Protein 1LWB (pdb70)

Foldseek 3Di:
DDPCLVVLLVLCQAQDPNNLVVVVVCLVVVVVVVVNVFDQDFPQCPVFDDDVVDQPLRSLRSSLCRNQVRCVVVVHRVVCVVRSLNSSLSSQLVSLVVDDDPSSVSSNVSSVRRSVVSVVVD

Structure (mmCIF, N/CA/C/O backbone):
data_1LWB
#
_entry.id   1LWB
#
_cell.length_a   29.340
_cell.length_b   57.495
_cell.length_c   31.807
_cell.angle_alpha   90.00
_cell.angle_beta   111.07
_cell.angle_gamma   90.00
#
_symmetry.space_group_name_H-M   'P 1 21 1'
#
loop_
_entity.id
_entity.type
_entity.pdbx_description
1 polymer 'putative secreted protein'
2 water water
#
loop_
_atom_site.group_PDB
_atom_site.id
_atom_site.type_symbol
_atom_site.label_atom_id
_atom_site.label_alt_id
_atom_site.label_comp_id
_atom_site.label_asym_id
_atom_site.label_entity_id
_atom_site.label_seq_id
_atom_site.pdbx_PDB_ins_code
_atom_site.Cartn_x
_atom_si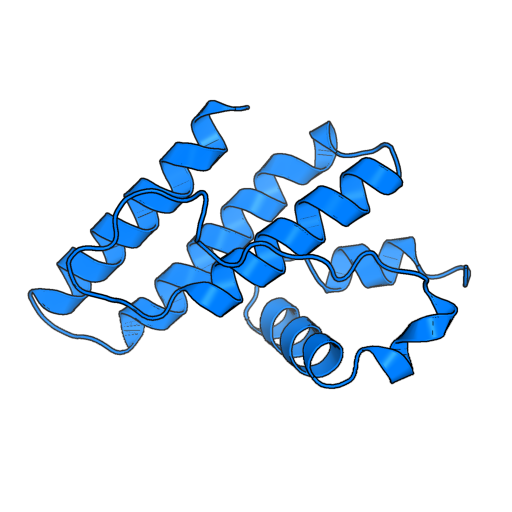te.Cartn_y
_atom_site.Cartn_z
_atom_site.occupancy
_atom_site.B_iso_or_equiv
_atom_site.auth_seq_id
_atom_site.auth_comp_id
_atom_site.auth_asym_id
_atom_site.auth_atom_id
_atom_site.pdbx_PDB_model_num
ATOM 1 N N . ALA A 1 1 ? -7.467 2.471 3.172 1.00 34.98 1 ALA A N 1
ATOM 2 C CA . ALA A 1 1 ? -7.842 3.504 4.090 1.00 25.90 1 ALA A CA 1
ATOM 3 C C . ALA A 1 1 ? -9.055 4.242 3.456 1.00 18.70 1 ALA A C 1
ATOM 4 O O . ALA A 1 1 ? -9.354 4.258 2.287 1.00 19.30 1 ALA A O 1
ATOM 13 N N . PRO A 1 2 ? -9.792 4.911 4.293 1.00 15.56 2 PRO A N 1
ATOM 14 C CA . PRO A 1 2 ? -10.869 5.759 3.817 1.00 13.38 2 PRO A CA 1
ATOM 15 C C . PRO A 1 2 ? -10.354 6.859 2.922 1.00 11.56 2 PRO A C 1
ATOM 16 O O . PRO A 1 2 ? -9.234 7.384 3.020 1.00 12.56 2 PRO A O 1
ATOM 27 N N . ALA A 1 3 ? -11.232 7.300 2.045 1.00 12.48 3 ALA A N 1
ATOM 28 C CA . ALA A 1 3 ? -10.905 8.296 1.071 1.00 13.30 3 ALA A CA 1
ATOM 29 C C . ALA A 1 3 ? -10.493 9.654 1.618 1.00 11.95 3 ALA A C 1
ATOM 30 O O . ALA A 1 3 ? -9.906 10.412 0.900 1.00 12.85 3 ALA A O 1
ATOM 37 N N . ASP A 1 4 ? -10.930 9.971 2.849 1.00 10.98 4 ASP A N 1
ATOM 38 C CA . ASP A 1 4 ? -10.617 11.252 3.420 1.00 10.56 4 ASP A CA 1
ATOM 39 C C . ASP A 1 4 ? -9.366 11.175 4.324 1.00 8.90 4 ASP A C 1
ATOM 40 O O . ASP A 1 4 ? -9.037 12.196 4.975 1.00 10.49 4 ASP A O 1
ATOM 49 N N . LYS A 1 5 ? -8.599 10.100 4.291 1.00 8.81 5 LYS A N 1
ATOM 50 C CA . LYS A 1 5 ? -7.381 10.011 5.097 1.00 8.11 5 LYS A CA 1
ATOM 51 C C . LYS A 1 5 ? -6.473 11.195 4.910 1.00 8.10 5 LYS A C 1
ATOM 52 O O . LYS A 1 5 ? -5.983 11.745 5.924 1.00 8.47 5 LYS A O 1
ATOM 71 N N . PRO A 1 6 ? -6.169 11.637 3.704 1.00 8.70 6 PRO A N 1
ATOM 72 C CA . PRO A 1 6 ? -5.252 12.774 3.600 1.00 9.24 6 PRO A CA 1
ATOM 73 C C . PRO A 1 6 ? -5.743 14.022 4.266 1.00 8.54 6 PRO A C 1
ATOM 74 O O . PRO A 1 6 ? -4.962 14.816 4.808 1.00 10.90 6 PRO A O 1
ATOM 85 N N . GLN A 1 7 ? -7.056 14.251 4.192 1.00 9.82 7 GLN A N 1
ATOM 86 C CA . GLN A 1 7 ? -7.658 15.407 4.805 1.00 9.11 7 GLN A CA 1
ATOM 87 C C . GLN A 1 7 ? -7.677 15.284 6.355 1.00 8.41 7 GLN A C 1
ATOM 88 O O . GLN A 1 7 ? -7.412 16.307 7.027 1.00 9.32 7 GLN A O 1
ATOM 104 N N . VAL A 1 8 ? -7.915 14.114 6.848 1.00 8.57 8 VAL A N 1
ATOM 105 C CA . VAL A 1 8 ? -7.862 13.906 8.310 1.00 7.99 8 VAL A CA 1
ATOM 106 C C . VAL A 1 8 ? -6.452 14.158 8.804 1.00 7.36 8 VAL A C 1
ATOM 107 O O . VAL A 1 8 ? -6.222 14.813 9.836 1.00 8.11 8 VAL A O 1
ATOM 120 N N . LEU A 1 9 ? -5.454 13.611 8.100 1.00 7.04 9 LEU A N 1
ATOM 121 C CA . LEU A 1 9 ? -4.052 13.804 8.538 1.00 6.50 9 LEU A CA 1
ATOM 122 C C . LEU A 1 9 ? -3.711 15.246 8.539 1.00 6.47 9 LEU A C 1
ATOM 123 O O . LEU A 1 9 ? -3.059 15.758 9.475 1.00 7.82 9 LEU A O 1
ATOM 139 N N . ALA A 1 10 ? -4.109 16.026 7.521 1.00 6.77 10 ALA A N 1
ATOM 140 C CA . ALA A 1 10 ? -3.878 17.433 7.537 1.00 6.83 10 ALA A CA 1
ATOM 141 C C . ALA A 1 10 ? -4.539 18.106 8.731 1.00 7.09 10 ALA A C 1
ATOM 142 O O . ALA A 1 10 ? -3.946 18.957 9.384 1.00 8.14 10 ALA A O 1
ATOM 149 N N . SER A 1 11 ? -5.772 17.722 9.036 1.00 7.04 11 SER A N 1
ATOM 150 C CA . SER A 1 11 ? -6.494 18.375 10.146 1.00 7.73 11 SER A CA 1
ATOM 151 C C . SER A 1 11 ? -5.829 18.112 11.477 1.00 6.74 11 SER A C 1
ATOM 152 O O . SER A 1 11 ? -6.016 18.961 12.368 1.00 9.29 11 SER A O 1
ATOM 160 N N . PHE A 1 12 ? -5.145 17.011 11.639 1.00 6.53 12 PHE A N 1
ATOM 161 C CA . PHE A 1 12 ? -4.422 16.696 12.893 1.00 6.01 12 PHE A CA 1
ATOM 162 C C . PHE A 1 12 ? -3.067 17.349 13.047 1.00 6.89 12 PHE A C 1
ATOM 163 O O . PHE A 1 12 ? -2.442 17.183 14.074 1.00 7.36 12 PHE A O 1
ATOM 180 N N . THR A 1 13 ? -2.589 18.037 11.983 1.00 6.10 13 THR A N 1
ATOM 181 C CA . THR A 1 13 ? -1.219 18.509 11.915 1.00 6.28 13 THR A CA 1
ATOM 182 C C . THR A 1 13 ? -1.112 19.956 11.568 1.00 5.45 13 THR A C 1
ATOM 183 O O . THR A 1 13 ? -0.121 20.422 11.000 1.00 7.54 13 THR A O 1
ATOM 194 N N . GLN A 1 14 ? -2.091 20.764 11.985 1.00 5.89 14 GLN A N 1
ATOM 195 C CA . GLN A 1 14 ? -2.026 22.211 11.879 1.00 5.84 14 GLN A CA 1
ATOM 196 C C . GLN A 1 14 ? -1.501 22.806 13.162 1.00 5.49 14 GLN A C 1
ATOM 197 O O . GLN A 1 14 ? -1.481 22.192 14.207 1.00 6.79 14 GLN A O 1
ATOM 211 N N . THR A 1 15 ? -1.125 24.068 13.095 1.00 7.17 15 THR A N 1
ATOM 212 C CA . THR A 1 15 ? -0.545 24.760 14.232 1.00 7.04 15 THR A CA 1
ATOM 213 C C . THR A 1 15 ? -1.581 25.226 15.238 1.00 7.25 15 THR A C 1
ATOM 214 O O . THR A 1 15 ? -1.218 25.632 16.331 1.00 9.05 15 THR A O 1
ATOM 225 N N . SER A 1 16 ? -2.844 25.210 14.891 1.00 7.17 16 SER A N 1
ATOM 226 C CA . SER A 1 16 ? -3.896 25.755 15.724 1.00 7.83 16 SER A CA 1
ATOM 227 C C . SER A 1 16 ? -4.189 24.893 16.950 1.00 6.48 16 SER A C 1
ATOM 228 O O . 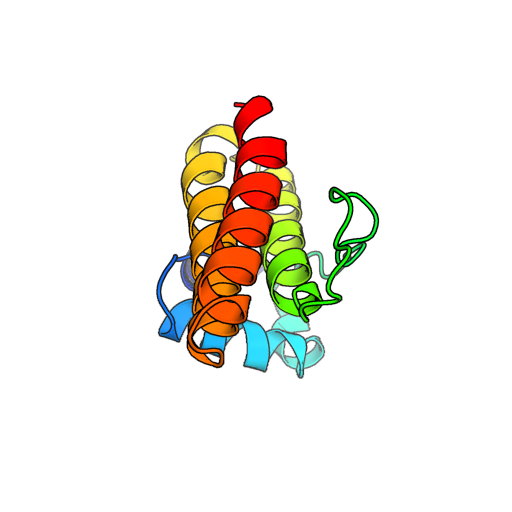SER A 1 16 ? -4.007 23.705 16.929 1.00 7.24 16 SER A O 1
ATOM 236 N N . ALA A 1 17 ? -4.727 25.552 17.953 1.00 6.57 17 ALA A N 1
ATOM 237 C CA . ALA A 1 17 ? -5.186 24.855 19.110 1.00 7.20 17 ALA A CA 1
ATOM 238 C C . ALA A 1 17 ? -6.263 23.826 18.797 1.00 6.33 17 ALA A C 1
ATOM 239 O O . ALA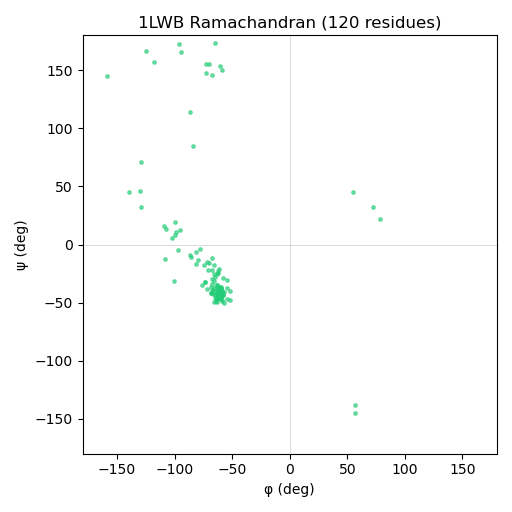 A 1 17 ? -6.355 22.757 19.372 1.00 7.45 17 ALA A O 1
ATOM 246 N N . SER A 1 18 ? -7.172 24.155 17.843 1.00 6.75 18 SER A N 1
ATOM 247 C CA . SER A 1 18 ? -8.216 23.226 17.462 1.00 6.87 18 SER A CA 1
ATOM 248 C C . SER A 1 18 ? -7.673 21.965 16.844 1.00 5.43 18 SER A C 1
ATOM 249 O O . SER A 1 18 ? -8.197 20.899 17.075 1.00 7.24 18 SER A O 1
ATOM 257 N N . SER A 1 19 ? -6.580 22.063 16.050 1.00 5.95 19 SER A N 1
ATOM 258 C CA . SER A 1 19 ? -5.943 20.882 15.535 1.00 5.24 19 SER A CA 1
ATOM 259 C C . SER A 1 19 ? -5.346 20.030 16.628 1.00 5.19 19 SER A C 1
ATOM 260 O O . SER A 1 19 ? -5.483 18.812 16.652 1.00 6.34 19 SER A O 1
ATOM 268 N N . GLN A 1 20 ? -4.642 20.695 17.542 1.00 5.84 20 GLN A N 1
ATOM 269 C CA . GLN A 1 20 ? -4.076 19.964 18.674 1.00 5.96 20 GLN A CA 1
ATOM 270 C C . GLN A 1 20 ? -5.188 19.283 19.467 1.00 5.70 20 GLN A C 1
ATOM 271 O O . GLN A 1 20 ? -5.055 18.131 19.864 1.00 6.32 20 GLN A O 1
ATOM 285 N N . ASN A 1 21 ? -6.286 20.024 19.719 1.00 5.88 21 ASN A N 1
ATOM 286 C CA . ASN A 1 21 ? -7.377 19.433 20.501 1.00 6.91 21 ASN A CA 1
ATOM 287 C C . ASN A 1 21 ? -8.006 18.232 19.868 1.00 6.84 21 ASN A C 1
ATOM 288 O O . ASN A 1 21 ? -8.330 17.211 20.457 1.00 8.40 21 ASN A O 1
ATOM 299 N N . ALA A 1 22 ? -8.218 18.306 18.537 1.00 6.85 22 ALA A N 1
ATOM 300 C CA . ALA A 1 22 ? -8.721 17.208 17.771 1.00 7.33 22 ALA A CA 1
ATOM 301 C C . ALA A 1 22 ? -7.800 15.992 17.869 1.00 6.69 22 ALA A C 1
ATOM 302 O O . ALA A 1 22 ? -8.241 14.872 18.061 1.00 7.87 22 ALA A O 1
ATOM 309 N N . TRP A 1 23 ? -6.503 16.267 17.716 1.00 6.53 23 TRP A N 1
ATOM 310 C CA . TRP A 1 23 ? -5.517 15.163 17.796 1.00 6.25 23 TRP A CA 1
ATOM 311 C C . TRP A 1 23 ? -5.498 14.564 19.205 1.00 6.09 23 TRP A C 1
ATOM 312 O O . TRP A 1 23 ? -5.394 13.359 19.314 1.00 7.40 23 TRP A O 1
ATOM 333 N N . LEU A 1 24 ? -5.525 15.417 20.215 1.00 7.22 24 LEU A N 1
ATOM 334 C CA . LEU A 1 24 ? -5.460 14.868 21.556 1.00 8.33 24 LEU A CA 1
ATOM 335 C C . LEU A 1 24 ? -6.636 13.945 21.849 1.00 7.25 24 LEU A C 1
ATOM 336 O O . LEU A 1 24 ? -6.504 12.901 22.502 1.00 9.19 24 LEU A O 1
ATOM 352 N N . ALA A 1 25 ? -7.823 14.302 21.347 1.00 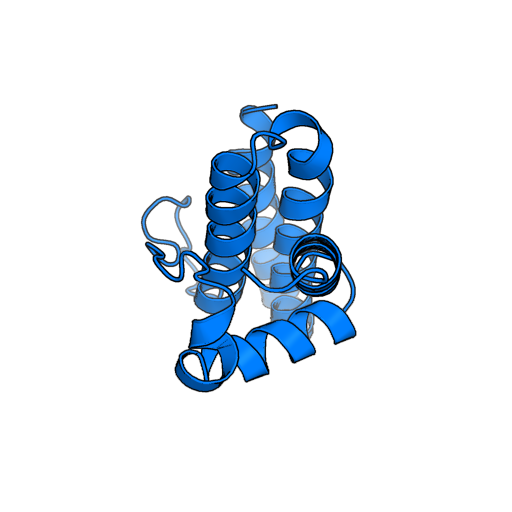7.40 25 ALA A N 1
ATOM 353 C CA . ALA A 1 25 ? -9.019 13.436 21.519 1.00 8.69 25 ALA A CA 1
ATOM 354 C C . ALA A 1 25 ? -8.847 12.143 20.761 1.00 7.53 25 ALA A C 1
ATOM 355 O O . ALA A 1 25 ? -9.151 11.063 21.241 1.00 10.10 25 ALA A O 1
ATOM 362 N N . ALA A 1 26 ? -8.258 12.215 19.577 1.00 7.53 26 ALA A N 1
ATOM 363 C CA . ALA A 1 26 ? -8.004 10.974 18.805 1.00 7.61 26 ALA A CA 1
ATOM 364 C C . ALA A 1 26 ? -6.952 10.109 19.467 1.00 7.25 26 ALA A C 1
ATOM 365 O O . ALA A 1 26 ? -7.068 8.887 19.485 1.00 8.16 26 ALA A O 1
ATOM 372 N N . ASN A 1 27 ? -5.930 10.726 20.065 1.00 7.27 27 ASN A N 1
ATOM 373 C CA . ASN A 1 27 ? -4.880 9.999 20.778 1.00 7.05 27 ASN A CA 1
ATOM 374 C C . ASN A 1 27 ? -5.444 9.249 21.971 1.00 7.10 27 ASN A C 1
ATOM 375 O O . ASN A 1 27 ? -4.960 8.163 22.260 1.00 8.72 27 ASN A O 1
ATOM 386 N N . ARG A 1 28 ? -6.439 9.803 22.637 1.00 8.19 28 ARG A N 1
ATOM 387 C CA . ARG A 1 28 ? -7.123 9.113 23.741 1.00 8.72 28 ARG A CA 1
ATOM 388 C C . ARG A 1 28 ? -8.049 8.010 23.297 1.00 8.56 28 ARG A C 1
ATOM 389 O O . ARG A 1 28 ? -8.468 7.172 24.056 1.00 11.62 28 ARG A O 1
ATOM 410 N N . ASN A 1 29 ? -8.403 8.057 21.974 1.00 8.24 29 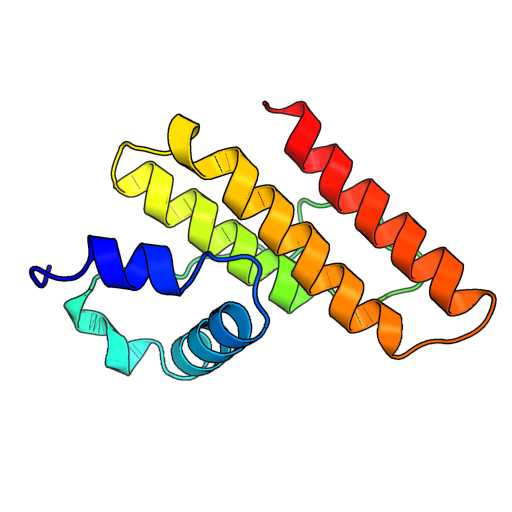ASN A N 1
ATOM 411 C CA . ASN A 1 29 ? -9.381 7.157 21.348 1.00 8.38 29 ASN A CA 1
ATOM 412 C C . ASN A 1 29 ? -8.848 6.539 20.077 1.00 7.83 29 ASN A C 1
ATOM 413 O O . ASN A 1 29 ? -9.570 6.525 19.084 1.00 9.89 29 ASN A O 1
ATOM 424 N N . GLN A 1 30 ? -7.634 6.055 20.091 1.00 7.65 30 GLN A N 1
ATOM 425 C CA . GLN A 1 30 ? -6.981 5.613 18.843 1.00 8.21 30 GLN A CA 1
ATOM 426 C C . GLN A 1 30 ? -7.791 4.559 18.146 1.00 8.23 30 GLN A C 1
ATOM 427 O O . GLN A 1 30 ? -7.871 4.535 16.925 1.00 10.17 30 GLN A O 1
ATOM 441 N N . SER A 1 31 ? -8.341 3.650 18.890 1.00 9.65 31 SER A N 1
ATOM 442 C CA . SER A 1 31 ? -9.123 2.560 18.288 1.00 11.02 31 SER A CA 1
ATOM 443 C C . SER A 1 31 ? -10.311 3.071 17.447 1.00 11.53 31 SER A C 1
ATOM 444 O O . SER A 1 31 ? -10.762 2.428 16.529 1.00 12.80 31 SER A O 1
ATOM 452 N N . ALA A 1 32 ? -10.895 4.245 17.773 1.00 10.78 32 ALA A N 1
ATOM 453 C CA . ALA A 1 32 ? -11.989 4.812 17.011 1.00 12.45 32 ALA A CA 1
ATOM 454 C C . ALA A 1 32 ? -11.537 5.209 15.610 1.00 12.10 32 ALA A C 1
ATOM 455 O O . ALA A 1 32 ? -12.397 5.406 14.770 1.00 16.24 32 ALA A O 1
ATOM 462 N N . TRP A 1 33 ? -10.222 5.324 15.419 1.00 10.24 33 TRP A N 1
ATOM 463 C CA . TRP A 1 33 ? -9.592 5.731 14.160 1.00 9.33 33 TRP A CA 1
ATOM 464 C C . TRP A 1 33 ? -8.935 4.552 13.502 1.00 8.96 33 TRP A C 1
ATOM 465 O O . TRP A 1 33 ? -8.151 4.773 12.565 1.00 9.94 33 TRP A O 1
ATOM 486 N N . ALA A 1 34 ? -9.179 3.329 13.897 1.00 9.43 34 ALA A N 1
ATOM 487 C CA . ALA A 1 34 ? 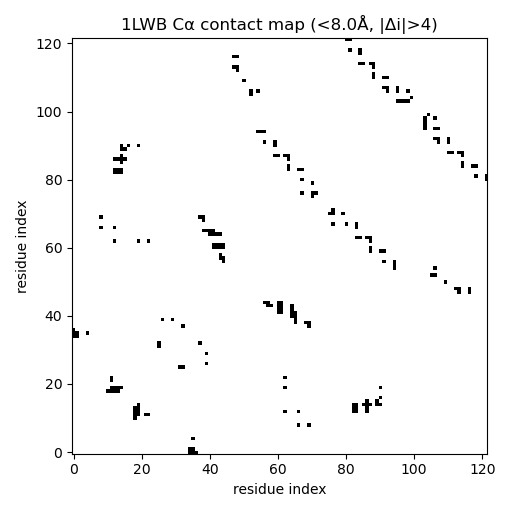-8.513 2.146 13.394 1.00 11.66 34 ALA A CA 1
ATOM 488 C C . ALA A 1 34 ? -8.632 2.091 11.876 1.00 10.63 34 ALA A C 1
ATOM 489 O O . ALA A 1 34 ? -7.732 1.584 11.194 1.00 12.42 34 ALA A O 1
ATOM 496 N N . ALA A 1 35 ? -9.770 2.501 11.276 1.00 10.43 35 ALA A N 1
ATOM 497 C CA . ALA A 1 35 ? -9.962 2.422 9.840 1.00 11.49 35 ALA A CA 1
ATOM 498 C C . ALA A 1 35 ? -8.859 3.109 9.086 1.00 9.73 35 ALA A C 1
ATOM 499 O O . ALA A 1 35 ? -8.533 2.727 7.976 1.00 12.31 35 ALA A O 1
ATOM 506 N N . TYR A 1 36 ? -8.273 4.146 9.651 1.00 8.83 36 TYR A N 1
ATOM 507 C CA . TYR A 1 36 ? -7.294 4.963 8.997 1.00 8.27 36 TYR A CA 1
ATOM 508 C C . TYR A 1 36 ? -5.867 4.429 8.977 1.00 8.79 36 TYR A C 1
ATOM 509 O O . TYR A 1 36 ? -5.058 4.934 8.223 1.00 11.25 36 TYR A O 1
ATOM 527 N N . GLU A 1 37 ? -5.574 3.467 9.820 1.00 8.86 37 GLU A N 1
ATOM 528 C CA . GLU A 1 37 ? -4.318 2.806 9.879 1.00 9.03 37 GLU A CA 1
ATOM 529 C C . GLU A 1 37 ? -3.211 3.809 10.063 1.00 9.44 37 GLU A C 1
ATOM 530 O O . GLU A 1 37 ? -2.187 3.747 9.372 1.00 11.78 37 GLU A O 1
ATOM 542 N N . PHE A 1 38 ? -3.353 4.765 10.943 1.00 7.88 38 PHE A N 1
ATOM 543 C CA . PHE A 1 38 ? -2.276 5.667 11.300 1.00 7.69 38 PHE A CA 1
ATOM 544 C C . PHE A 1 38 ? -1.172 4.953 12.101 1.00 7.46 38 PHE A C 1
ATOM 545 O O . PHE A 1 38 ? -1.415 3.986 12.812 1.00 9.79 38 PHE A O 1
ATOM 562 N N . ASP A 1 39 ? 0.029 5.508 12.024 1.00 7.99 39 ASP A N 1
ATOM 563 C CA . ASP A 1 39 ? 1.108 5.141 12.900 1.00 7.81 39 ASP A CA 1
ATOM 564 C C . ASP A 1 39 ? 0.986 5.997 14.149 1.00 6.83 39 ASP A C 1
ATOM 565 O O . ASP A 1 39 ? 1.151 7.195 14.128 1.00 8.24 39 ASP A O 1
ATOM 574 N N . TRP A 1 40 ? 0.691 5.309 15.259 1.00 7.58 40 TRP A N 1
ATOM 575 C CA . TRP A 1 40 ? 0.532 5.930 16.549 1.00 7.81 40 TRP A CA 1
ATOM 576 C C . TRP A 1 40 ? 1.785 5.794 17.425 1.00 8.37 40 TRP A C 1
ATOM 577 O O . TRP A 1 40 ? 1.729 6.104 18.636 1.00 12.75 40 TRP A O 1
ATOM 598 N N . SER A 1 41 ? 2.864 5.320 16.903 1.00 8.49 41 SER A N 1
ATOM 599 C CA . SER A 1 41 ? 4.081 5.147 17.679 1.00 9.05 41 SER A CA 1
ATOM 600 C C . SER A 1 41 ? 4.735 6.496 17.979 1.00 7.52 41 SER A C 1
ATOM 601 O O . SER A 1 41 ? 4.704 7.412 17.183 1.00 9.35 41 SER A O 1
ATOM 609 N N . THR A 1 42 ? 5.368 6.507 19.147 1.00 8.47 42 THR A N 1
ATOM 610 C CA . THR A 1 42 ? 6.012 7.747 19.583 1.00 7.90 42 THR A CA 1
ATOM 611 C C . THR A 1 42 ? 7.083 7.413 20.636 1.00 9.02 42 THR A C 1
ATOM 612 O O . THR A 1 42 ? 6.947 6.467 21.398 1.00 11.13 42 THR A O 1
ATOM 623 N N . ASP A 1 43 ? 8.167 8.179 20.606 1.00 9.82 43 ASP A N 1
ATOM 624 C CA . ASP A 1 43 ? 9.189 8.110 21.652 1.00 11.09 43 ASP A CA 1
ATOM 625 C C . ASP A 1 43 ? 9.017 9.216 22.684 1.00 9.51 43 ASP A C 1
ATOM 626 O O . ASP A 1 43 ? 9.921 9.429 23.512 1.00 12.08 43 ASP A O 1
ATOM 635 N N . LEU A 1 44 ? 7.909 9.952 22.671 1.00 9.46 44 LEU A N 1
ATOM 636 C CA . LEU A 1 44 ? 7.683 11.055 23.521 1.00 10.12 44 LEU A CA 1
ATOM 637 C C . LEU A 1 44 ? 8.897 12.019 23.246 1.00 10.40 44 LEU A C 1
ATOM 638 O O . LEU A 1 44 ? 9.325 12.206 22.087 1.00 11.38 44 LEU A O 1
ATOM 654 N N . CYS A 1 45 ? 9.448 12.599 24.229 1.00 9.42 45 CYS A N 1
ATOM 655 C CA . CYS A 1 45 ? 10.546 13.519 24.123 1.00 8.34 45 CYS A CA 1
ATOM 656 C C . CYS A 1 45 ? 11.877 12.882 24.423 1.00 8.92 45 CYS A C 1
ATOM 657 O O . CYS A 1 45 ? 12.855 13.592 24.659 1.00 10.52 45 CYS A O 1
ATOM 664 N N . THR A 1 46 ? 11.959 11.562 24.347 1.00 9.42 46 THR A N 1
ATOM 665 C CA . THR A 1 46 ? 13.216 10.903 24.704 1.00 10.73 46 THR A CA 1
ATOM 666 C C . THR A 1 46 ? 14.332 11.155 23.706 1.00 10.72 46 THR A C 1
ATOM 667 O O . THR A 1 46 ? 15.518 11.004 24.042 1.00 17.56 46 THR A O 1
ATOM 678 N N . GLN A 1 47 ? 14.093 11.622 22.511 1.00 11.92 47 GLN A N 1
ATOM 679 C CA . GLN A 1 47 ? 15.099 11.936 21.543 1.00 14.02 47 GLN A CA 1
ATOM 680 C C . GLN A 1 47 ? 15.218 13.422 21.362 1.00 12.47 47 GLN A C 1
ATOM 681 O O . GLN A 1 47 ? 15.778 13.886 20.354 1.00 17.67 47 GLN A O 1
ATOM 693 N N . ALA A 1 48 ? 14.683 14.199 22.286 1.00 12.67 48 ALA A N 1
ATOM 694 C CA . ALA A 1 48 ? 14.845 15.638 22.280 1.00 11.51 48 ALA A CA 1
ATOM 695 C C . ALA A 1 48 ? 15.977 16.104 23.185 1.00 10.42 48 ALA A C 1
ATOM 696 O O . ALA A 1 48 ? 16.555 15.306 23.923 1.00 12.75 48 ALA A O 1
ATOM 703 N N . PRO A 1 49 ? 16.311 17.373 23.145 1.00 11.03 49 PRO A N 1
ATOM 704 C CA . PRO A 1 49 ? 17.336 17.930 24.017 1.00 9.94 49 PRO A CA 1
ATOM 705 C C . PRO A 1 49 ? 16.954 17.887 25.489 1.00 10.13 49 PRO A C 1
ATOM 706 O O . PRO A 1 49 ? 15.836 17.520 25.902 1.00 9.81 49 PRO A O 1
ATOM 717 N N . ASP A 1 50 ? 17.913 18.252 26.324 1.00 12.41 50 ASP A N 1
ATOM 718 C CA . ASP A 1 50 ? 17.652 18.302 27.764 1.00 13.83 50 ASP A CA 1
ATOM 719 C C . ASP A 1 50 ? 16.524 19.261 28.102 1.00 12.13 50 ASP A C 1
ATOM 720 O O . ASP A 1 50 ? 16.323 20.307 27.470 1.00 13.66 50 ASP A O 1
ATOM 729 N N . ASN A 1 51 ? 15.850 18.930 29.172 1.00 11.90 51 ASN A N 1
ATOM 730 C CA . ASN A 1 51 ? 14.735 19.720 29.746 1.00 10.42 51 ASN A CA 1
ATOM 731 C C . ASN A 1 51 ? 14.977 19.937 31.236 1.00 9.64 51 ASN A C 1
ATOM 732 O O . ASN A 1 51 ? 14.350 19.247 32.016 1.00 11.12 51 ASN A O 1
ATOM 743 N N . PRO A 1 52 ? 15.923 20.743 31.592 1.00 11.68 52 PRO A N 1
ATOM 744 C CA . PRO A 1 52 ? 16.377 20.829 32.986 1.00 11.55 52 PRO A CA 1
ATOM 745 C C . PRO A 1 52 ? 15.325 21.292 34.004 1.00 10.15 52 PRO A C 1
ATOM 746 O O . PRO A 1 52 ? 15.491 20.943 35.166 1.00 12.16 52 PRO A O 1
ATOM 757 N N . PHE A 1 53 ? 14.288 21.998 33.579 1.00 9.46 53 PHE A N 1
ATOM 758 C CA . PHE A 1 53 ? 13.252 22.479 34.445 1.00 9.93 53 PHE A CA 1
ATOM 759 C C . PHE A 1 53 ? 12.069 21.558 34.444 1.00 9.92 53 PHE A C 1
ATOM 760 O O . PHE A 1 53 ? 11.167 21.785 35.247 1.00 14.69 53 PHE A O 1
ATOM 777 N N . GLY A 1 54 ? 12.027 20.514 33.629 1.00 9.04 54 GLY A N 1
ATOM 778 C CA . GLY A 1 54 ? 10.972 19.556 33.657 1.00 9.83 54 GLY A CA 1
ATOM 779 C C . GLY A 1 54 ? 9.640 19.986 33.121 1.00 9.07 54 GLY A C 1
ATOM 780 O O . GLY A 1 54 ? 8.642 19.530 33.623 1.00 11.12 54 GLY A O 1
ATOM 784 N N . PHE A 1 55 ? 9.592 20.859 32.122 1.00 8.54 55 PHE A N 1
ATOM 785 C CA . PHE A 1 55 ? 8.301 21.265 31.573 1.00 8.50 55 PHE A CA 1
ATOM 786 C C . PHE A 1 55 ? 7.671 20.072 30.879 1.00 7.96 55 PHE A C 1
ATOM 787 O O . PHE A 1 55 ? 8.307 19.257 30.273 1.00 9.39 55 PHE A O 1
ATOM 804 N N . PRO A 1 56 ? 6.347 20.019 30.971 1.00 7.89 56 PRO A N 1
ATOM 805 C CA . PRO A 1 56 ? 5.616 18.840 30.456 1.00 8.41 56 PRO A CA 1
ATOM 806 C C . PRO A 1 56 ? 5.346 18.935 28.946 1.00 6.99 56 PRO A C 1
ATOM 807 O O . PRO A 1 56 ? 4.273 19.339 28.498 1.00 10.09 56 PRO A O 1
ATOM 818 N N . PHE A 1 57 ? 6.322 18.533 28.154 1.00 7.25 57 PHE A N 1
ATOM 819 C CA . PHE A 1 57 ? 6.244 18.614 26.708 1.00 7.13 57 PHE A CA 1
ATOM 820 C C . PHE A 1 57 ? 5.932 17.283 26.043 1.00 6.58 57 PHE A C 1
ATOM 821 O O . PHE A 1 57 ? 5.968 17.209 24.792 1.00 7.38 57 PHE A O 1
ATOM 838 N N . ASN A 1 58 ? 5.651 16.220 26.740 1.00 7.68 58 ASN A N 1
ATOM 839 C CA . ASN A 1 58 ? 5.511 14.898 26.117 1.00 7.03 58 ASN A CA 1
ATOM 840 C C . ASN A 1 58 ? 4.406 14.902 25.033 1.00 7.81 58 ASN A C 1
ATOM 841 O O . ASN A 1 58 ? 4.614 14.252 24.021 1.00 8.55 58 ASN A O 1
ATOM 852 N N . THR A 1 59 ? 3.282 15.518 25.323 1.00 7.49 59 THR A N 1
ATOM 853 C CA . THR A 1 59 ? 2.190 15.497 24.296 1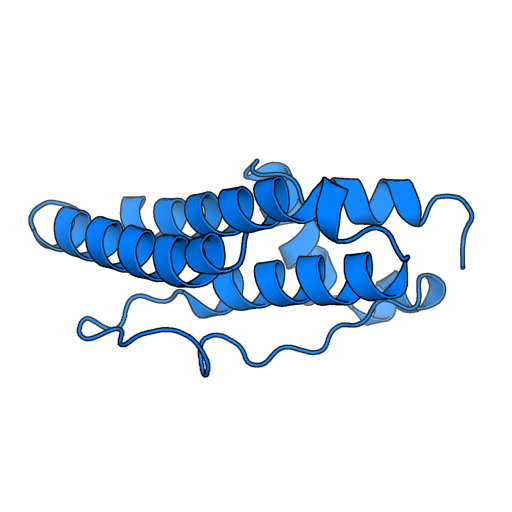.00 8.43 59 THR A CA 1
ATOM 854 C C . THR A 1 59 ? 2.543 16.294 23.055 1.00 6.75 59 THR A C 1
ATOM 855 O O . THR A 1 59 ? 2.142 15.944 21.932 1.00 7.95 59 THR A O 1
ATOM 869 N N . ALA A 1 60 ? 3.366 17.334 23.192 1.00 6.55 60 ALA A N 1
ATOM 870 C CA . ALA A 1 60 ? 3.862 18.097 22.081 1.00 6.10 60 ALA A CA 1
ATOM 871 C C . ALA A 1 60 ? 4.774 17.169 21.240 1.00 5.79 60 ALA A C 1
ATOM 872 O O . ALA A 1 60 ? 4.663 17.116 20.002 1.00 6.37 60 ALA A O 1
ATOM 879 N N . CYS A 1 61 ? 5.692 16.488 21.876 1.00 5.33 61 CYS A N 1
ATOM 880 C CA . CYS A 1 61 ? 6.542 15.567 21.173 1.00 6.38 61 CYS A CA 1
ATOM 881 C C . CYS A 1 61 ? 5.737 14.450 20.461 1.00 5.87 61 CYS A C 1
ATOM 882 O O . CYS A 1 61 ? 6.065 14.072 19.347 1.00 7.07 61 CYS A O 1
ATOM 889 N N . ALA A 1 62 ? 4.711 13.940 21.131 1.00 5.94 62 ALA A N 1
ATOM 890 C CA . ALA A 1 62 ? 3.914 12.879 20.571 1.00 6.17 62 ALA A CA 1
ATOM 891 C C . ALA A 1 62 ? 3.191 13.299 19.271 1.00 5.45 62 ALA A C 1
ATOM 892 O O . ALA A 1 62 ? 3.165 12.530 18.302 1.00 6.47 62 ALA A O 1
ATOM 899 N N . ARG A 1 63 ? 2.695 14.510 19.210 1.00 4.99 63 ARG A N 1
ATOM 900 C CA . ARG A 1 63 ? 1.978 14.964 18.011 1.00 5.24 63 ARG A CA 1
ATOM 901 C C . ARG A 1 63 ? 3.000 15.211 16.915 1.00 5.47 63 ARG A C 1
ATOM 902 O O . ARG A 1 63 ? 2.695 14.988 15.732 1.00 6.30 63 ARG A O 1
ATOM 923 N N . HIS A 1 64 ? 4.221 15.641 17.239 1.00 5.28 64 HIS A N 1
ATOM 924 C CA . HIS A 1 64 ? 5.255 15.847 16.236 1.00 5.37 64 HIS A CA 1
ATOM 925 C C . HIS A 1 64 ? 5.695 14.535 15.650 1.00 5.48 64 HIS A C 1
ATOM 926 O O . HIS A 1 64 ? 5.828 14.425 14.443 1.00 7.04 64 HIS A O 1
ATOM 941 N N . ASP A 1 65 ? 5.870 13.493 16.445 1.00 6.36 65 ASP A N 1
ATOM 942 C CA . ASP A 1 65 ? 6.151 12.137 15.965 1.00 5.80 65 ASP A CA 1
ATOM 943 C C . ASP A 1 65 ? 5.025 11.692 15.046 1.00 6.13 65 ASP A C 1
ATOM 944 O O . ASP A 1 65 ? 5.265 11.115 13.996 1.00 7.77 65 ASP A O 1
ATOM 953 N N . PHE A 1 66 ? 3.771 11.950 15.409 1.00 6.22 66 PHE A N 1
ATOM 954 C CA . PHE A 1 66 ? 2.642 11.525 14.581 1.00 5.94 66 PHE A CA 1
ATOM 955 C C . PHE A 1 66 ? 2.719 12.189 13.204 1.00 5.97 66 PHE A C 1
ATOM 956 O O . PHE A 1 66 ? 2.483 11.551 12.190 1.00 6.82 66 PHE A O 1
ATOM 973 N N . GLY A 1 67 ? 2.983 13.481 13.168 1.00 6.23 67 GLY A N 1
ATOM 974 C CA . GLY A 1 67 ? 3.106 14.140 11.856 1.00 6.39 67 GLY A CA 1
ATOM 975 C C . GLY A 1 67 ? 4.256 13.589 11.059 1.00 6.97 67 GLY A C 1
ATOM 976 O O . GLY A 1 67 ? 4.060 13.279 9.895 1.00 8.19 67 GLY A O 1
ATOM 980 N N . TYR A 1 68 ? 5.441 13.482 11.623 1.00 6.27 68 TYR A N 1
ATOM 981 C CA . TYR A 1 68 ? 6.540 12.944 10.880 1.00 7.31 68 TYR A CA 1
ATOM 982 C C . TYR A 1 68 ? 6.290 11.583 10.342 1.00 7.80 68 TYR A C 1
ATOM 983 O O . TYR A 1 68 ? 6.526 11.295 9.154 1.00 9.09 68 TYR A O 1
ATOM 1001 N N . ARG A 1 69 ? 5.842 10.671 11.210 1.00 7.30 69 ARG A N 1
ATOM 1002 C CA . ARG A 1 69 ? 5.745 9.267 10.838 1.00 7.50 69 ARG A CA 1
ATOM 1003 C C . ARG A 1 69 ? 4.643 9.043 9.760 1.00 8.02 69 ARG A C 1
ATOM 1004 O O . ARG A 1 69 ? 4.824 8.241 8.854 1.00 9.41 69 ARG A O 1
ATOM 1025 N N . ASN A 1 70 ? 3.540 9.737 9.917 1.00 7.53 70 ASN A N 1
ATOM 1026 C CA . ASN A 1 70 ? 2.439 9.555 8.987 1.00 6.95 70 ASN A CA 1
ATOM 1027 C C . ASN A 1 70 ? 2.699 10.247 7.648 1.00 7.21 70 ASN A C 1
ATOM 1028 O O . ASN A 1 70 ? 2.265 9.748 6.619 1.00 9.25 70 ASN A O 1
ATOM 1039 N N . TYR A 1 71 ? 3.375 11.393 7.623 1.00 7.45 71 TYR A N 1
ATOM 1040 C CA . TYR A 1 71 ? 3.719 11.987 6.319 1.00 7.92 71 TYR A CA 1
ATOM 1041 C C . TYR A 1 71 ? 4.839 11.222 5.630 1.00 8.13 71 TYR A C 1
ATOM 1042 O O . TYR A 1 71 ? 4.840 11.152 4.404 1.00 10.60 71 TYR A O 1
ATOM 1060 N N . LYS A 1 72 ? 5.773 10.649 6.380 1.00 9.32 72 LYS A N 1
ATOM 1061 C CA . LYS A 1 72 ? 6.751 9.810 5.752 1.00 9.63 72 LYS A CA 1
ATOM 1062 C C . LYS A 1 72 ? 6.043 8.621 5.120 1.00 10.70 72 LYS A C 1
ATOM 1063 O O . LYS A 1 72 ? 6.427 8.201 4.018 1.00 12.80 72 LYS A O 1
ATOM 1082 N N . ALA A 1 73 ? 5.077 8.033 5.819 1.00 9.99 73 ALA A N 1
ATOM 1083 C CA . ALA A 1 73 ? 4.416 6.855 5.299 1.00 11.50 73 ALA A CA 1
ATOM 1084 C C . ALA A 1 73 ? 3.617 7.194 4.042 1.00 11.98 73 ALA A C 1
ATOM 1085 O O . ALA A 1 73 ? 3.457 6.331 3.192 1.00 14.76 73 ALA A O 1
ATOM 1092 N N . ALA A 1 74 ? 3.202 8.421 3.872 1.00 11.69 74 ALA A N 1
ATOM 1093 C CA . ALA A 1 74 ? 2.461 8.854 2.698 1.00 14.16 74 ALA A CA 1
ATOM 1094 C C . ALA A 1 74 ? 3.380 9.256 1.570 1.00 15.66 74 ALA A C 1
ATOM 1095 O O . ALA A 1 74 ? 2.887 9.507 0.468 1.00 18.69 74 ALA A O 1
ATOM 1102 N N . GLY A 1 75 ? 4.652 9.363 1.780 1.00 14.08 75 GLY A N 1
ATOM 1103 C CA . GLY A 1 75 ? 5.490 9.793 0.696 1.00 15.74 75 GLY A CA 1
ATOM 1104 C C . GLY A 1 75 ? 5.512 11.270 0.389 1.00 14.88 75 GLY A C 1
ATOM 1105 O O . GLY A 1 75 ? 6.015 11.686 -0.654 1.00 17.27 75 GLY A O 1
ATOM 1109 N N . SER A 1 76 ? 5.139 12.094 1.370 1.00 12.95 76 SER A N 1
ATOM 1110 C CA . SER A 1 76 ? 5.176 13.506 1.193 1.00 12.67 76 SER A CA 1
ATOM 1111 C C . SER A 1 76 ? 5.682 14.269 2.399 1.00 12.10 76 SER A C 1
ATOM 1112 O O . SER A 1 76 ? 5.264 15.318 2.825 1.00 17.28 76 SER A O 1
ATOM 1122 N N . PHE A 1 77 ? 6.737 13.765 2.950 1.00 12.32 77 PHE A N 1
ATOM 1123 C CA . PHE A 1 77 ? 7.364 14.416 4.129 1.00 12.97 77 PHE A CA 1
ATOM 1124 C C . PHE A 1 77 ? 7.924 15.777 3.878 1.00 11.42 77 PHE A C 1
ATOM 1125 O O . PHE A 1 77 ? 7.696 16.696 4.671 1.00 12.44 77 PHE A O 1
ATOM 1142 N N . ASP A 1 78 ? 8.730 15.918 2.787 1.00 13.68 78 ASP A N 1
ATOM 1143 C CA . ASP A 1 78 ? 9.485 17.138 2.666 1.00 15.68 78 ASP A CA 1
ATOM 1144 C C . ASP A 1 78 ? 8.579 18.356 2.613 1.00 15.89 78 ASP A C 1
ATOM 1145 O O . ASP A 1 78 ? 8.896 19.420 3.136 1.00 17.51 78 ASP A O 1
ATOM 1157 N N . ALA A 1 79 ? 7.455 18.256 1.945 1.00 15.03 79 ALA A N 1
ATOM 1158 C CA . ALA A 1 79 ? 6.510 19.363 1.743 1.00 16.66 79 ALA A CA 1
ATOM 1159 C C . ALA A 1 79 ? 5.774 19.748 3.024 1.00 13.87 79 ALA A C 1
ATOM 1160 O O . ALA A 1 79 ? 5.287 20.839 3.108 1.00 19.14 79 ALA A O 1
ATOM 1167 N N . ASN A 1 80 ? 5.698 18.857 3.968 1.00 9.79 80 ASN A N 1
ATOM 1168 C CA . ASN A 1 80 ? 4.920 19.061 5.172 1.00 9.14 80 ASN A CA 1
ATOM 1169 C C . ASN A 1 80 ? 5.771 19.295 6.430 1.00 7.88 80 ASN A C 1
ATOM 1170 O O . ASN A 1 80 ? 5.196 19.655 7.468 1.00 9.08 80 ASN A O 1
ATOM 1181 N N . LYS A 1 81 ? 7.065 19.040 6.337 1.00 8.92 81 LYS A N 1
ATOM 1182 C CA . LYS A 1 81 ? 7.947 19.110 7.549 1.00 8.58 81 LYS A CA 1
ATOM 1183 C C . LYS A 1 81 ? 7.860 20.421 8.255 1.00 8.09 81 LYS A C 1
ATOM 1184 O O . LYS A 1 81 ? 7.769 20.442 9.491 1.00 8.32 81 LYS A O 1
ATOM 1203 N N . SER A 1 82 ? 7.931 21.535 7.566 1.00 9.00 82 SER A N 1
ATOM 1204 C CA . SER A 1 82 ? 7.960 22.823 8.207 1.00 9.02 82 SER A CA 1
ATOM 1205 C C . SER A 1 82 ? 6.753 23.089 9.044 1.00 7.74 82 SER A C 1
ATOM 1206 O O . SER A 1 82 ? 6.835 23.663 10.119 1.00 8.46 82 SER A O 1
ATOM 1216 N N . ARG A 1 83 ? 5.552 22.761 8.527 1.00 7.49 83 ARG A N 1
ATOM 1217 C CA . ARG A 1 83 ? 4.346 22.939 9.280 1.00 7.65 83 ARG A CA 1
ATOM 1218 C C . ARG A 1 83 ? 4.320 22.110 10.521 1.00 6.24 83 ARG A C 1
ATOM 1219 O O . ARG A 1 83 ? 3.896 22.577 11.563 1.00 7.56 83 ARG A O 1
ATOM 1240 N N . ILE A 1 84 ? 4.733 20.854 10.424 1.00 6.68 84 ILE A N 1
ATOM 1241 C CA . ILE A 1 84 ? 4.777 19.929 11.546 1.00 6.01 84 ILE A CA 1
ATOM 1242 C C . ILE A 1 84 ? 5.710 20.447 12.615 1.00 5.64 84 ILE A C 1
ATOM 1243 O O . ILE A 1 84 ? 5.412 20.437 13.809 1.00 5.95 84 ILE A O 1
ATOM 1259 N N . ASP A 1 85 ? 6.858 20.948 12.228 1.00 6.22 85 ASP A N 1
ATOM 1260 C CA . ASP A 1 85 ? 7.816 21.567 13.163 1.00 5.89 85 ASP A CA 1
ATOM 1261 C C . ASP A 1 85 ? 7.220 22.758 13.813 1.00 5.80 85 ASP A C 1
ATOM 1262 O O . ASP A 1 85 ? 7.369 22.970 15.029 1.00 6.57 85 ASP A O 1
ATOM 1271 N N . SER A 1 86 ? 6.563 23.648 13.048 1.00 5.85 86 SER A N 1
ATOM 1272 C CA . SER A 1 86 ? 5.912 24.797 13.620 1.00 6.34 86 SER A CA 1
ATOM 1273 C C . SER A 1 86 ? 4.816 24.404 14.604 1.00 5.70 86 SER A C 1
ATOM 1274 O O . SER A 1 86 ? 4.627 25.073 15.621 1.00 7.42 86 SER A O 1
ATOM 1283 N N . ALA A 1 87 ? 4.058 23.404 14.281 1.00 5.74 87 ALA A N 1
ATOM 1284 C CA . ALA A 1 87 ? 2.990 22.956 15.180 1.00 6.03 87 ALA A CA 1
ATOM 1285 C C . ALA A 1 87 ? 3.549 22.492 16.503 1.00 5.50 87 ALA A C 1
ATOM 1286 O O . ALA A 1 87 ? 2.927 22.663 17.537 1.00 6.35 87 ALA A O 1
ATOM 1293 N N . PHE A 1 88 ? 4.699 21.822 16.412 1.00 5.48 88 PHE A N 1
ATOM 1294 C CA . PHE A 1 88 ? 5.420 21.381 17.658 1.00 5.16 88 PHE A CA 1
ATOM 1295 C C . PHE A 1 88 ? 5.794 22.569 18.496 1.00 5.11 88 PHE A C 1
ATOM 1296 O O . PHE A 1 88 ? 5.533 22.589 19.720 1.00 6.08 88 PHE A O 1
ATOM 1313 N N . TYR A 1 89 ? 6.350 23.618 17.908 1.00 5.72 89 TYR A N 1
ATOM 1314 C CA . TYR A 1 89 ? 6.702 24.817 18.613 1.00 5.97 89 TYR A CA 1
ATOM 1315 C C . TYR A 1 89 ? 5.481 25.437 19.257 1.00 5.77 89 TYR A C 1
ATOM 1316 O O . TYR A 1 89 ? 5.493 25.825 20.408 1.00 6.72 89 TYR A O 1
ATOM 1334 N N . GLU A 1 90 ? 4.363 25.508 18.491 1.00 5.29 90 GLU A N 1
ATOM 1335 C CA . GLU A 1 90 ? 3.143 26.084 19.023 1.00 5.64 90 GLU A CA 1
ATOM 1336 C C . GLU A 1 90 ? 2.553 25.276 20.163 1.00 5.45 90 GLU A C 1
ATOM 1337 O O . GLU A 1 90 ? 2.075 25.866 21.158 1.00 6.62 90 GLU A O 1
ATOM 1349 N N . ASP A 1 91 ? 2.622 23.976 20.099 1.00 5.16 91 ASP A N 1
ATOM 1350 C CA . ASP A 1 91 ? 2.126 23.118 21.187 1.00 5.12 91 ASP A CA 1
ATOM 1351 C C . ASP A 1 91 ? 2.957 23.358 22.460 1.00 5.66 91 ASP A C 1
ATOM 1352 O O . ASP A 1 91 ? 2.389 23.451 23.559 1.00 6.39 91 ASP A O 1
ATOM 1361 N N . MET A 1 92 ? 4.273 23.497 22.304 1.00 5.73 92 MET A N 1
ATOM 1362 C CA . MET A 1 92 ? 5.117 23.766 23.488 1.00 5.91 92 MET A CA 1
ATOM 1363 C C . MET A 1 92 ? 4.840 25.136 24.026 1.00 6.01 92 MET A C 1
ATOM 1364 O O . MET A 1 92 ? 4.736 25.307 25.257 1.00 7.00 92 MET A O 1
ATOM 1378 N N . LYS A 1 93 ? 4.684 26.139 23.174 1.00 6.35 93 LYS A N 1
ATOM 1379 C CA . LYS A 1 93 ? 4.417 27.461 23.653 1.00 6.69 93 LYS A CA 1
ATOM 1380 C C . LYS A 1 93 ? 3.134 27.527 24.473 1.00 7.18 93 LYS A C 1
ATOM 1381 O O . LYS A 1 93 ? 2.996 28.301 25.420 1.00 7.86 93 LYS A O 1
ATOM 1400 N N . ARG A 1 94 ? 2.099 26.744 24.075 1.00 6.68 94 ARG A N 1
ATOM 1401 C CA . ARG A 1 94 ? 0.857 26.699 24.843 1.00 7.81 94 ARG A CA 1
ATOM 1402 C C . ARG A 1 94 ? 1.135 26.228 26.287 1.00 8.38 94 ARG A C 1
ATOM 1403 O O . ARG A 1 94 ? 0.531 26.790 27.216 1.00 11.04 94 ARG A O 1
ATOM 1424 N N . VAL A 1 95 ? 2.012 25.246 26.487 1.00 7.58 95 VAL A N 1
ATOM 1425 C CA . VAL A 1 95 ? 2.361 24.853 27.853 1.00 7.84 95 VAL A CA 1
ATOM 1426 C C . VAL A 1 95 ? 2.957 26.047 28.589 1.00 7.46 95 VAL A C 1
ATOM 1427 O O . VAL A 1 95 ? 2.615 26.290 29.766 1.00 10.22 95 VAL A O 1
ATOM 1440 N N . CYS A 1 96 ? 3.814 26.817 27.938 1.00 7.40 96 CYS A N 1
ATOM 1441 C CA . CYS A 1 96 ? 4.512 27.897 28.601 1.00 7.18 96 CYS A CA 1
ATOM 1442 C C . CYS A 1 96 ? 3.654 29.043 29.052 1.00 7.88 96 CYS A C 1
ATOM 1443 O O . CYS A 1 96 ? 4.019 29.752 29.973 1.00 9.47 96 CYS A O 1
ATOM 1450 N N . THR A 1 97 ? 2.470 29.191 28.443 1.00 9.54 97 THR A N 1
ATOM 1451 C CA . THR A 1 97 ? 1.591 30.252 28.890 1.00 11.19 97 THR A CA 1
ATOM 1452 C C . THR A 1 97 ? 1.045 30.046 30.256 1.00 13.09 97 THR A C 1
ATOM 1453 O O . THR A 1 97 ? 0.484 30.959 30.852 1.00 16.39 97 THR A O 1
ATOM 1464 N N . GLY A 1 98 ? 1.208 28.838 30.813 1.00 11.49 98 GLY A N 1
ATOM 1465 C CA . GLY A 1 98 ? 0.803 28.520 32.186 1.00 14.76 98 GLY A CA 1
ATOM 1466 C C . GLY A 1 98 ? 1.789 29.031 33.264 1.00 13.77 98 GLY A C 1
ATOM 1467 O O . GLY A 1 98 ? 1.471 28.830 34.454 1.00 20.21 98 GLY A O 1
ATOM 1471 N N . TYR A 1 99 ? 2.884 29.607 32.868 1.00 10.84 99 TYR A N 1
ATOM 1472 C CA . TYR A 1 99 ? 3.883 30.133 33.746 1.00 10.20 99 TYR A CA 1
ATOM 1473 C C . TYR A 1 99 ? 4.063 31.593 33.588 1.00 9.21 99 TYR A C 1
ATOM 1474 O O . TYR A 1 99 ? 3.806 32.137 32.542 1.00 11.15 99 TYR A O 1
ATOM 1492 N N . THR A 1 100 ? 4.568 32.283 34.570 1.00 10.30 100 THR A N 1
ATOM 1493 C CA . THR A 1 100 ? 4.864 33.702 34.572 1.00 10.30 100 THR A CA 1
ATOM 1494 C C . THR A 1 100 ? 6.339 33.955 34.944 1.00 9.05 100 THR A C 1
ATOM 1495 O O . THR A 1 100 ? 6.999 33.082 35.488 1.00 10.83 100 THR A O 1
ATOM 1506 N N . GLY A 1 101 ? 6.787 35.156 34.720 1.00 9.97 101 GLY A N 1
ATOM 1507 C CA . GLY A 1 101 ? 8.095 35.581 35.132 1.00 9.73 101 GLY A CA 1
ATOM 1508 C C . GLY A 1 101 ? 9.147 34.680 34.565 1.00 9.42 101 GLY A C 1
ATOM 1509 O O . GLY A 1 101 ? 9.126 34.205 33.431 1.00 10.04 101 GLY A O 1
ATOM 1513 N N . GLU A 1 102 ? 10.197 34.466 35.360 1.00 9.95 102 GLU A N 1
ATOM 1514 C CA . GLU A 1 102 ? 11.348 33.693 34.925 1.00 9.34 102 GLU A CA 1
ATOM 1515 C C . GLU A 1 102 ? 10.988 32.316 34.356 1.00 7.92 102 GLU A C 1
ATOM 1516 O O . GLU A 1 102 ? 11.551 31.885 33.349 1.00 9.49 102 GLU A O 1
ATOM 1528 N N . LYS A 1 103 ? 10.045 31.647 34.960 1.00 8.50 103 LYS A N 1
ATOM 1529 C CA . LYS A 1 103 ? 9.701 30.328 34.463 1.00 9.08 103 LYS A CA 1
ATOM 1530 C C . LYS A 1 103 ? 9.053 30.410 33.070 1.00 8.32 103 LYS A C 1
ATOM 1531 O O . LYS A 1 103 ? 9.224 29.493 32.301 1.00 8.83 103 LYS A O 1
ATOM 1543 N N . ASN A 1 104 ? 8.299 31.439 32.782 1.00 8.38 104 ASN A N 1
ATOM 1544 C CA . ASN A 1 104 ? 7.794 31.649 31.420 1.00 7.89 104 ASN A CA 1
ATOM 1545 C C . ASN A 1 104 ? 8.922 31.768 30.414 1.00 7.77 104 ASN A C 1
ATOM 1546 O O . ASN A 1 104 ? 8.926 31.101 29.372 1.00 8.16 104 ASN A O 1
ATOM 1557 N N . THR A 1 105 ? 9.878 32.600 30.743 1.00 8.13 105 THR A N 1
ATOM 1558 C CA . THR A 1 105 ? 11.035 32.809 29.848 1.00 8.19 105 THR A CA 1
ATOM 1559 C C . THR A 1 105 ? 11.777 31.538 29.689 1.00 7.33 105 THR A C 1
ATOM 1560 O O . THR A 1 105 ? 12.204 31.154 28.565 1.00 8.62 105 THR A O 1
ATOM 1571 N N . ALA A 1 106 ? 12.038 30.794 30.762 1.00 7.95 106 ALA A N 1
ATOM 1572 C CA . ALA A 1 106 ? 12.745 29.507 30.691 1.00 7.53 106 ALA A CA 1
ATOM 1573 C C . ALA A 1 106 ? 12.008 28.459 29.877 1.00 7.34 106 ALA A C 1
ATOM 1574 O O . ALA A 1 106 ? 12.617 27.720 29.100 1.00 8.28 106 ALA A O 1
ATOM 1581 N N . CYS A 1 107 ? 10.710 28.413 30.045 1.00 6.53 107 CYS A N 1
ATOM 1582 C CA . CYS A 1 107 ? 9.883 27.473 29.258 1.00 6.21 107 CYS A CA 1
ATOM 1583 C C . CYS A 1 107 ? 9.973 27.824 27.775 1.00 5.83 107 CYS A C 1
ATOM 1584 O O . CYS A 1 107 ? 10.201 26.925 26.973 1.00 6.73 107 CYS A O 1
ATOM 1591 N N . ASN A 1 108 ? 9.833 29.086 27.447 1.00 6.36 108 ASN A N 1
ATOM 1592 C CA . ASN A 1 108 ? 9.916 29.482 26.039 1.00 6.74 108 ASN A CA 1
ATOM 1593 C C . ASN A 1 108 ? 11.273 29.202 25.458 1.00 7.12 108 ASN A C 1
ATOM 1594 O O . ASN A 1 108 ? 11.390 28.824 24.263 1.00 8.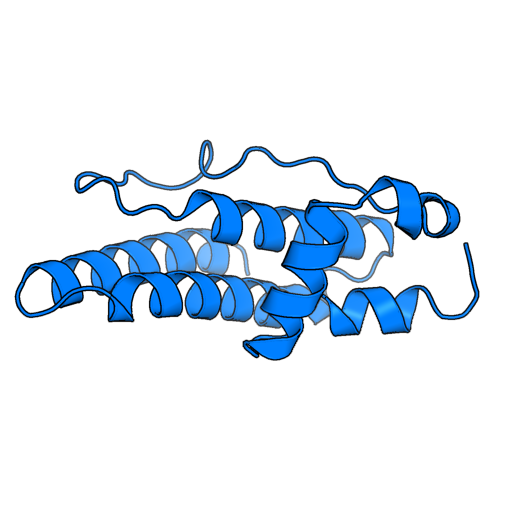58 108 ASN A O 1
ATOM 1605 N N . SER A 1 109 ? 12.330 29.347 26.240 1.00 7.25 109 SER A N 1
ATOM 1606 C CA . SER A 1 109 ? 13.690 29.048 25.789 1.00 8.58 109 SER A CA 1
ATOM 1607 C C . SER A 1 109 ? 13.823 27.574 25.549 1.00 6.66 109 SER A C 1
ATOM 1608 O O . SER A 1 109 ? 14.456 27.174 24.539 1.00 8.77 109 SER A O 1
ATOM 1617 N N . THR A 1 110 ? 13.320 26.710 26.373 1.00 6.94 110 THR A N 1
ATOM 1618 C CA . THR A 1 110 ? 13.379 25.287 26.178 1.00 6.69 110 THR A CA 1
ATOM 1619 C C . THR A 1 110 ? 12.601 24.910 24.924 1.00 6.08 110 THR A C 1
ATOM 1620 O O . THR A 1 110 ? 13.055 24.093 24.124 1.00 7.48 110 THR A O 1
ATOM 1631 N N . ALA A 1 111 ? 11.440 25.499 24.737 1.00 6.52 111 ALA A N 1
ATOM 1632 C CA . ALA A 1 111 ? 10.589 25.268 23.542 1.00 6.29 111 ALA A CA 1
ATOM 1633 C C . ALA A 1 111 ? 11.414 25.644 22.325 1.00 6.07 111 ALA A C 1
ATOM 1634 O O . ALA A 1 111 ? 11.393 24.887 21.331 1.00 7.19 111 ALA A O 1
ATOM 1641 N N . TRP A 1 112 ? 12.059 26.780 22.312 1.00 6.93 112 TRP A N 1
ATOM 1642 C CA . TRP A 1 112 ? 12.863 27.217 21.161 1.00 6.92 112 TRP A CA 1
ATOM 1643 C C . TRP A 1 112 ? 13.964 26.230 20.892 1.00 6.87 112 TRP A C 1
ATOM 1644 O O . TRP A 1 112 ? 14.254 25.876 19.746 1.00 8.13 112 TRP A O 1
ATOM 1680 N N . THR A 1 113 ? 14.665 25.768 21.935 1.00 7.11 113 THR A N 1
ATOM 1681 C CA . THR A 1 113 ? 15.755 24.794 21.746 1.00 7.51 113 THR A CA 1
ATOM 1682 C C . THR A 1 113 ? 15.225 23.477 21.165 1.00 6.91 113 THR A C 1
ATOM 1683 O O . THR A 1 113 ? 15.840 22.909 20.264 1.00 7.98 113 THR A O 1
ATOM 1694 N N . TYR A 1 114 ? 14.062 23.005 21.595 1.00 6.29 114 TYR A N 1
ATOM 1695 C CA . TYR A 1 114 ? 13.470 21.828 21.056 1.00 6.11 114 TYR A CA 1
ATOM 1696 C C . TYR A 1 114 ? 13.123 22.001 19.550 1.00 6.38 114 TYR A C 1
ATOM 1697 O O . TYR A 1 114 ? 13.378 21.143 18.754 1.00 8.35 114 TYR A O 1
ATOM 1715 N N . TYR A 1 115 ? 12.542 23.115 19.237 1.00 6.46 115 TYR A N 1
ATOM 1716 C CA . TYR A 1 115 ? 12.176 23.461 17.865 1.00 6.67 115 TYR A CA 1
ATOM 1717 C C . TYR A 1 115 ? 13.385 23.565 16.963 1.00 7.01 115 TYR A C 1
ATOM 1718 O O . TYR A 1 115 ? 13.429 22.983 15.884 1.00 7.84 115 TYR A O 1
ATOM 1736 N N . GLN A 1 116 ? 14.455 24.244 17.412 1.00 7.05 116 GLN A N 1
ATOM 1737 C CA . GLN A 1 116 ? 15.639 24.395 16.578 1.00 7.04 116 GLN A CA 1
ATOM 1738 C C . GLN A 1 116 ? 16.313 23.060 16.347 1.00 6.23 116 GLN A C 1
ATOM 1739 O O . GLN A 1 116 ? 16.913 22.869 15.297 1.00 8.24 116 GLN A O 1
ATOM 1753 N N . ALA A 1 117 ? 16.259 22.115 17.278 1.00 6.70 117 ALA A N 1
ATOM 1754 C CA . ALA A 1 117 ? 16.876 20.840 17.156 1.00 7.43 117 ALA A CA 1
ATOM 1755 C C . ALA A 1 117 ? 16.172 19.940 16.146 1.00 7.90 117 ALA A C 1
ATOM 1756 O O . ALA A 1 117 ? 16.760 18.946 15.708 1.00 10.84 117 ALA A O 1
ATOM 1763 N N . VAL A 1 118 ? 14.952 20.269 15.743 1.00 7.77 118 VAL A N 1
ATOM 1764 C CA . VAL A 1 118 ? 14.330 19.562 14.626 1.00 8.03 118 VAL A CA 1
ATOM 1765 C C . VAL A 1 118 ? 14.445 20.393 13.354 1.00 8.19 118 VAL A C 1
ATOM 1766 O O . VAL A 1 118 ? 14.527 19.828 12.239 1.00 9.67 118 VAL A O 1
ATOM 1779 N N . LYS A 1 119 ? 14.443 21.707 13.385 1.00 8.80 119 LYS A N 1
ATOM 1780 C CA . LYS A 1 119 ? 14.611 22.568 12.240 1.00 9.47 119 LYS A CA 1
ATOM 1781 C C . LYS A 1 119 ? 15.990 22.403 11.582 1.00 9.64 119 LYS A C 1
ATOM 1782 O O . LYS A 1 119 ? 16.157 22.652 10.407 1.00 13.76 119 LYS A O 1
ATOM 1806 N N . ILE A 1 120 ? 16.991 21.969 12.340 1.00 9.83 120 ILE A N 1
ATOM 1807 C CA . ILE A 1 120 ? 18.314 21.763 11.765 1.00 10.25 120 ILE A CA 1
ATOM 1808 C C . ILE A 1 120 ? 18.323 20.720 10.674 1.00 9.74 120 ILE A C 1
ATOM 1809 O O . ILE A 1 120 ? 19.231 20.733 9.814 1.00 13.40 120 ILE A O 1
ATOM 1825 N N . PHE A 1 121 ? 17.328 19.845 10.651 1.00 10.20 121 PHE A N 1
ATOM 1826 C CA . PHE A 1 121 ? 17.275 18.817 9.647 1.00 10.20 121 PHE A CA 1
ATOM 1827 C C . PHE A 1 121 ? 16.627 19.267 8.360 1.00 13.38 121 PHE A C 1
ATOM 1828 O O . PHE A 1 121 ? 16.755 18.515 7.358 1.00 19.14 121 PHE A O 1
ATOM 1845 N N . GLY A 1 122 ? 16.020 20.362 8.322 1.00 15.92 122 GLY A N 1
ATOM 1846 C CA . GLY A 1 122 ? 15.584 20.935 6.995 1.00 21.52 122 GLY A CA 1
ATOM 1847 C C . GLY A 1 122 ? 14.331 21.758 7.059 1.00 26.58 122 GLY A C 1
ATOM 1848 O O . GLY A 1 122 ? 13.669 21.643 8.158 1.00 20.14 122 GLY A O 1
#

Solvent-accessible surface area: 6696 Å² total; per-residue (Å²): 94,48,105,66,51,80,112,22,7,34,65,8,4,68,52,49,47,80,5,19,90,48,4,41,41,2,52,176,77,66,99,82,70,71,65,30,134,18,56,51,58,53,57,80,22,109,157,35,46,125,44,101,131,55,8,84,2,76,71,2,6,7,7,14,23,3,0,35,68,7,17,120,88,68,72,44,36,134,90,22,16,61,59,4,0,38,5,8,48,51,1,0,68,75,41,1,111,68,56,119,56,149,99,41,94,23,0,56,65,12,0,121,63,6,26,72,38,27,69,142,165,76

Nearest PDB structures (foldseek):
  1lwb-assembly1_A  TM=1.008E+00  e=7.533E-19  Streptomyces violaceoruber
  7ygk-assembly1_A  TM=8.699E-01  e=1.629E-06  Sciscionella marina
  8k1w-assembly1_A  TM=8.357E-01  e=1.507E-05  Saccharothrix espanaensis DSM 44229
  7dgy-assembly1_A  TM=5.030E-01  e=7.103E-01  Escherichia coli 'BL21-Gold(DE3)pLysS AG'
  8g9k-assembly1_A  TM=6.272E-01  e=6.570E+00  synthetic construct

Secondary structure (DSSP, 8-state):
--TTHHHHHHHTSSSSHHHHHHHHHHHHTGGGGGGG-------TTTTSPP-TT----HHHHHHHHHHHHHHHHHT-HHHHHHHHHHHHHHHHHHHHTT--HHHHHHHHHHHHHHHHHHHTT-

Organism: Streptomyces violaceoruber (NCBI:txid1935)

CATH classification: 1.20.90.10

Radius of gyration: 14.52 Å; Cα contacts (8 Å, |Δi|>4): 122; chains: 1; bounding box: 30×33×34 Å

B-factor: mean 14.96, std 9.92, range [4.99, 85.39]

Sequence (122 aa):
APADKPQVLASFTQTSASSQNAWLAANRNQSAWAAYEFDWSTDLCTQAPDNPFGFPFNTACARHDFGYRNYKAAGSFDANKSRIDSAFYEDMKRVCTGYTGEKNTACNSTAWTYYQAVKIFG

InterPro domains:
  IPR015141 Phospholipase A2, prokaryotic/fungal [PF09056] (48-149)
  IPR036444 Phospholipase A2 domain superfamily [G3DSA:1.20.90.10] (30-150)
  IPR036444 Phospholipase A2 domain superfamily [SSF48619] (31-149)